Protein AF-A0A959KQF8-F1 (afdb_monomer)

Mean predicted aligned error: 10.88 Å

Sequence (89 aa):
IVAAHGDAPRWFPSLGHDPEKRAGAIERAVRAGLMTQQHASGLLPAPITASGAFIAGLLTGQPVEMPKDPEFKRRISGLLDQLKGGKAA

Structure (mmCIF, N/CA/C/O backbone):
data_AF-A0A959KQF8-F1
#
_entry.id   AF-A0A959KQF8-F1
#
loop_
_atom_site.group_PDB
_atom_site.id
_atom_site.type_symbol
_atom_site.label_atom_id
_atom_site.label_alt_id
_atom_site.label_comp_id
_atom_site.label_asym_id
_atom_site.label_entity_id
_atom_site.label_seq_id
_atom_site.pdbx_PDB_ins_code
_atom_site.Cartn_x
_atom_site.Cartn_y
_atom_site.Cartn_z
_atom_site.occupancy
_atom_site.B_iso_or_equiv
_atom_site.auth_seq_id
_atom_site.auth_comp_id
_atom_site.auth_asym_id
_atom_site.auth_atom_id
_atom_site.pdbx_PDB_model_num
ATOM 1 N N . ILE A 1 1 ? 22.647 -28.803 29.020 1.00 44.09 1 ILE A N 1
ATOM 2 C CA . ILE A 1 1 ? 21.452 -28.503 28.196 1.00 44.09 1 ILE A CA 1
ATOM 3 C C . ILE A 1 1 ? 20.711 -27.393 28.923 1.00 44.09 1 ILE A C 1
ATOM 5 O O . ILE A 1 1 ? 20.248 -27.626 30.030 1.00 44.09 1 ILE A O 1
ATOM 9 N N . VAL A 1 2 ? 20.753 -26.170 28.396 1.00 44.34 2 VAL A N 1
ATOM 10 C CA . VAL A 1 2 ? 20.128 -24.997 29.027 1.00 44.34 2 VAL A CA 1
ATOM 11 C C . VAL A 1 2 ? 18.625 -25.072 28.762 1.00 44.34 2 VAL A C 1
ATOM 13 O O . VAL A 1 2 ? 18.219 -25.200 27.610 1.00 44.34 2 VAL A O 1
ATOM 16 N N . ALA A 1 3 ? 17.813 -25.060 29.819 1.00 49.34 3 ALA A N 1
ATOM 17 C CA . ALA A 1 3 ? 16.360 -25.048 29.711 1.00 49.34 3 ALA A CA 1
ATOM 18 C C . ALA A 1 3 ? 15.910 -23.726 29.071 1.00 49.34 3 ALA A C 1
ATOM 20 O O . ALA A 1 3 ? 16.167 -22.653 29.614 1.00 49.34 3 ALA A O 1
ATOM 21 N N . ALA A 1 4 ? 15.266 -23.799 27.905 1.00 58.69 4 ALA A N 1
ATOM 22 C CA . ALA A 1 4 ? 14.594 -22.652 27.312 1.00 58.69 4 ALA A CA 1
ATOM 23 C C . ALA A 1 4 ? 13.415 -22.271 28.219 1.00 58.69 4 ALA A C 1
ATOM 25 O O . ALA A 1 4 ? 12.525 -23.089 28.452 1.00 58.69 4 ALA A O 1
ATOM 26 N N . HIS A 1 5 ? 13.433 -21.057 28.772 1.00 59.16 5 HIS A N 1
ATOM 27 C CA . HIS A 1 5 ? 12.302 -20.503 29.509 1.00 59.16 5 HIS A CA 1
ATOM 28 C C . HIS A 1 5 ? 11.060 -20.530 28.606 1.00 59.16 5 HIS A C 1
ATOM 30 O O . HIS A 1 5 ? 11.047 -19.939 27.528 1.00 59.16 5 HIS A O 1
ATOM 36 N N . GLY A 1 6 ? 10.050 -21.299 29.018 1.00 60.94 6 GLY A N 1
ATOM 37 C CA . GLY A 1 6 ? 8.811 -21.499 28.277 1.00 60.94 6 GLY A CA 1
ATOM 38 C C . GLY A 1 6 ? 7.879 -20.307 28.433 1.00 60.94 6 GLY A C 1
ATOM 39 O O . GLY A 1 6 ? 6.925 -20.374 29.206 1.00 60.94 6 GLY A O 1
ATOM 40 N N . ASP A 1 7 ? 8.147 -19.226 27.708 1.00 75.25 7 ASP A N 1
ATOM 41 C CA . ASP A 1 7 ? 7.146 -18.179 27.535 1.00 75.25 7 ASP A CA 1
ATOM 42 C C . ASP A 1 7 ? 5.944 -18.764 26.783 1.00 75.25 7 ASP A C 1
ATOM 44 O O . ASP A 1 7 ? 6.088 -19.438 25.758 1.00 75.25 7 ASP A O 1
ATOM 48 N N . ALA A 1 8 ? 4.739 -18.526 27.307 1.00 75.62 8 ALA A N 1
ATOM 49 C CA . ALA A 1 8 ? 3.515 -18.944 26.641 1.00 75.62 8 ALA A CA 1
ATOM 50 C C . ALA A 1 8 ? 3.451 -18.311 25.236 1.00 75.62 8 ALA A C 1
ATOM 52 O O . ALA A 1 8 ? 3.745 -17.118 25.089 1.00 75.62 8 ALA A O 1
ATOM 53 N N . PRO A 1 9 ? 3.058 -19.069 24.196 1.00 80.38 9 PRO A N 1
ATOM 54 C CA . PRO A 1 9 ? 3.023 -18.553 22.838 1.00 80.38 9 PRO A CA 1
ATOM 55 C C . PRO A 1 9 ? 2.079 -17.355 22.761 1.00 80.38 9 PRO A C 1
ATOM 57 O O . PRO A 1 9 ? 0.908 -17.425 23.145 1.00 80.38 9 PRO A O 1
ATOM 60 N N . ARG A 1 10 ? 2.597 -16.237 22.253 1.00 80.69 10 ARG A N 1
ATOM 61 C CA . ARG A 1 10 ? 1.788 -15.053 21.994 1.00 80.69 10 ARG A CA 1
ATOM 62 C C . ARG A 1 10 ? 1.110 -15.212 20.639 1.00 80.69 10 ARG A C 1
ATOM 64 O O . ARG A 1 10 ? 1.767 -15.229 19.602 1.00 80.69 10 ARG A O 1
ATOM 71 N N . TRP A 1 11 ? -0.210 -15.328 20.664 1.00 66.19 11 TRP A N 1
ATOM 72 C CA . TRP A 1 11 ? -1.030 -15.432 19.465 1.00 66.19 11 TRP A CA 1
ATOM 73 C C . TRP A 1 11 ? -1.329 -14.043 18.913 1.00 66.19 11 TRP A C 1
ATOM 75 O O . TRP A 1 11 ? -1.736 -13.149 19.654 1.00 66.19 11 TRP A O 1
ATOM 85 N N . PHE A 1 12 ? -1.159 -13.877 17.604 1.00 69.75 12 PHE A N 1
ATOM 86 C CA . PHE A 1 12 ? -1.533 -12.660 16.896 1.00 69.75 12 PHE A CA 1
ATOM 87 C C . PHE A 1 12 ? -2.426 -13.019 15.711 1.00 69.75 12 PHE A C 1
ATOM 89 O O . PHE A 1 12 ? -2.067 -13.909 14.934 1.00 69.75 12 PHE A O 1
ATOM 96 N N . PRO A 1 13 ? -3.577 -12.352 15.540 1.00 69.25 13 PRO A N 1
ATOM 97 C CA . PRO A 1 13 ? -4.365 -12.514 14.331 1.00 69.25 13 PRO A CA 1
ATOM 98 C C . PRO A 1 13 ? -3.575 -11.970 13.135 1.00 69.25 13 PRO A C 1
ATOM 100 O O . PRO A 1 13 ? -3.025 -10.870 13.190 1.00 69.25 13 PRO A O 1
ATOM 103 N N . SER A 1 14 ? -3.520 -12.735 12.044 1.00 79.12 14 SER A N 1
ATOM 104 C CA . SER A 1 14 ? -2.989 -12.227 10.780 1.00 79.12 14 SER A CA 1
ATOM 105 C C . SER A 1 14 ? -4.057 -11.404 10.060 1.00 79.12 14 SER A C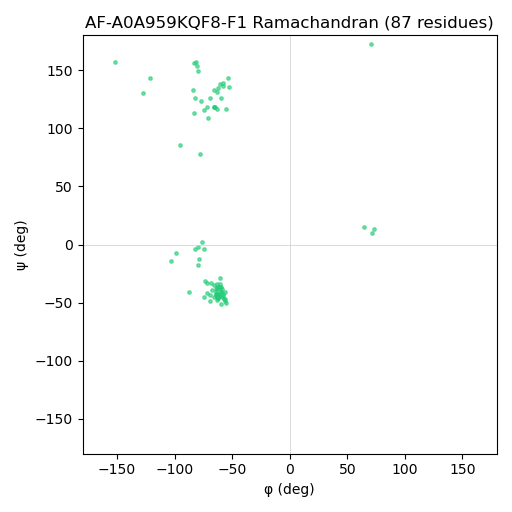 1
ATOM 107 O O . SER A 1 14 ? -5.256 -11.630 10.216 1.00 79.12 14 SER A O 1
ATOM 109 N N . LEU A 1 15 ? -3.628 -10.457 9.226 1.00 80.38 15 LEU A N 1
ATOM 110 C CA . LEU A 1 15 ? -4.546 -9.626 8.444 1.00 80.38 15 LEU A CA 1
ATOM 111 C C . LEU A 1 15 ? -5.161 -10.355 7.230 1.00 80.38 15 LEU A C 1
ATOM 113 O O . LEU A 1 15 ? -5.895 -9.747 6.452 1.00 80.38 15 LEU A O 1
ATOM 117 N N . GLY A 1 16 ? -4.852 -11.640 7.039 1.00 85.25 16 GLY A N 1
ATOM 118 C CA . GLY A 1 16 ? -5.245 -12.401 5.855 1.00 85.25 16 GLY A CA 1
ATOM 119 C C . GLY A 1 16 ? -4.498 -11.987 4.578 1.00 85.25 16 GLY A C 1
ATOM 120 O O . GLY A 1 16 ? -3.738 -11.018 4.550 1.00 85.25 16 GLY A O 1
ATOM 121 N N . HIS A 1 17 ? -4.700 -12.757 3.507 1.00 85.88 17 HIS A N 1
ATOM 122 C CA . HIS A 1 17 ? -4.011 -12.575 2.223 1.00 85.88 17 HIS A CA 1
ATOM 123 C C . HIS A 1 17 ? -4.727 -11.584 1.289 1.00 85.88 17 HIS A C 1
ATOM 125 O O . HIS A 1 17 ? -4.082 -10.755 0.655 1.00 85.88 17 HIS A O 1
ATOM 131 N N . ASP A 1 18 ? -6.057 -11.648 1.241 1.00 89.56 18 ASP A N 1
ATOM 132 C CA . ASP A 1 18 ? -6.899 -10.868 0.331 1.00 89.56 18 ASP A CA 1
ATOM 133 C C . ASP A 1 18 ? -6.992 -9.391 0.783 1.00 89.56 18 ASP A C 1
ATOM 135 O O . ASP A 1 18 ? -7.513 -9.118 1.872 1.00 89.56 18 ASP A O 1
ATOM 139 N N . PRO A 1 19 ? -6.479 -8.433 -0.012 1.00 86.31 19 PRO A N 1
ATOM 140 C CA . PRO A 1 19 ? -6.423 -7.026 0.374 1.00 86.31 19 PRO A CA 1
ATOM 141 C C . PRO A 1 19 ? -7.800 -6.361 0.457 1.00 86.31 19 PRO A C 1
ATOM 143 O O . PRO A 1 19 ? -7.995 -5.506 1.323 1.00 86.31 19 PRO A O 1
ATOM 146 N N . GLU A 1 20 ? -8.755 -6.754 -0.388 1.00 89.31 20 GLU A N 1
ATOM 147 C CA . GLU A 1 20 ? -10.095 -6.159 -0.416 1.00 89.31 20 GLU A CA 1
ATOM 148 C C . GLU A 1 20 ? -10.918 -6.635 0.779 1.00 89.31 20 GLU A C 1
ATOM 150 O O . GLU A 1 20 ? -11.515 -5.833 1.507 1.00 89.31 20 GLU A O 1
ATOM 155 N N . LYS A 1 21 ? -10.883 -7.943 1.064 1.00 89.75 21 LYS A N 1
ATOM 156 C CA . LYS A 1 21 ? -11.551 -8.499 2.252 1.00 89.75 21 LYS A CA 1
ATOM 157 C C . LYS A 1 21 ? -10.959 -7.946 3.542 1.00 89.75 21 LYS A C 1
ATOM 159 O O . LYS A 1 21 ? -11.707 -7.678 4.487 1.00 89.75 21 LYS A O 1
ATOM 164 N N . ARG A 1 22 ? -9.637 -7.751 3.573 1.00 90.56 22 ARG A N 1
ATOM 165 C CA . ARG A 1 22 ? -8.934 -7.095 4.680 1.00 90.56 22 ARG A CA 1
ATOM 166 C C . ARG A 1 22 ? -9.433 -5.667 4.887 1.00 90.56 22 ARG A C 1
ATOM 168 O O . ARG A 1 22 ? -9.815 -5.338 6.009 1.00 90.56 22 ARG A O 1
ATOM 175 N N . ALA A 1 23 ? -9.483 -4.852 3.832 1.00 89.94 23 ALA A N 1
ATOM 176 C CA . ALA A 1 23 ? -9.983 -3.479 3.915 1.00 89.94 23 ALA A CA 1
ATOM 177 C C . ALA A 1 23 ? -11.417 -3.434 4.469 1.00 89.94 23 ALA A C 1
ATOM 179 O O . ALA A 1 23 ? -11.672 -2.755 5.464 1.00 89.94 23 ALA A O 1
ATOM 180 N N . GLY A 1 24 ? -12.320 -4.263 3.935 1.00 91.31 24 GLY A N 1
ATOM 181 C CA . GLY A 1 24 ? -13.701 -4.327 4.419 1.00 91.31 24 GLY A CA 1
ATOM 182 C C . GLY A 1 24 ? -13.830 -4.788 5.880 1.00 91.31 24 GLY A C 1
ATOM 183 O O . GLY A 1 24 ? -14.722 -4.333 6.597 1.00 91.31 24 GLY A O 1
ATOM 184 N N . ALA A 1 25 ? -12.960 -5.685 6.355 1.00 91.44 25 ALA A N 1
ATOM 185 C CA . ALA A 1 25 ? -12.942 -6.100 7.761 1.00 91.44 25 ALA A CA 1
ATOM 186 C C . ALA A 1 25 ? -12.465 -4.975 8.693 1.00 91.44 25 ALA A C 1
ATOM 188 O O . ALA A 1 25 ? -13.086 -4.742 9.733 1.00 91.44 25 ALA A O 1
ATOM 189 N N . ILE A 1 26 ? -11.413 -4.257 8.296 1.00 91.44 26 ILE A N 1
ATOM 190 C CA . ILE A 1 26 ? -10.874 -3.105 9.030 1.00 91.44 26 ILE A CA 1
ATOM 191 C C . ILE A 1 26 ? -11.922 -1.987 9.112 1.00 91.44 26 ILE A C 1
ATOM 193 O O . ILE A 1 26 ? -12.194 -1.484 10.201 1.00 91.44 26 ILE A O 1
ATOM 197 N N . GLU A 1 27 ? -12.590 -1.655 8.004 1.00 92.25 27 GLU A N 1
ATOM 198 C CA . GLU A 1 27 ? -13.656 -0.643 7.979 1.00 92.25 27 GLU A CA 1
ATOM 199 C C . GLU A 1 27 ? -14.805 -0.970 8.940 1.00 92.25 27 GLU A C 1
ATOM 201 O O . GLU A 1 27 ? -15.293 -0.089 9.657 1.00 92.25 27 GLU A O 1
ATOM 206 N N . ARG A 1 28 ? -15.229 -2.241 8.999 1.00 94.19 28 ARG A N 1
ATOM 207 C CA . ARG A 1 28 ? -16.252 -2.687 9.959 1.00 94.19 28 ARG A CA 1
ATOM 208 C C . ARG A 1 28 ? -15.780 -2.535 11.402 1.00 94.19 28 ARG A C 1
ATOM 210 O O . ARG A 1 28 ? -16.560 -2.076 12.233 1.00 94.19 28 ARG A O 1
ATOM 217 N N . ALA A 1 29 ? -14.528 -2.884 11.697 1.00 92.81 29 ALA A N 1
ATOM 218 C CA . ALA A 1 29 ? -13.967 -2.752 13.039 1.00 92.81 29 ALA A CA 1
ATOM 219 C C . ALA A 1 29 ? -13.882 -1.285 13.487 1.00 92.81 29 ALA A C 1
ATOM 221 O O . ALA A 1 29 ? -14.234 -0.976 14.625 1.00 92.81 29 ALA A O 1
ATOM 222 N N . VAL A 1 30 ? -13.492 -0.377 12.587 1.00 94.69 30 VAL A N 1
ATOM 223 C CA . VAL A 1 30 ? -13.500 1.065 12.866 1.00 94.69 30 VAL A CA 1
ATOM 224 C C . VAL A 1 30 ? -14.923 1.564 13.121 1.00 94.69 30 VAL A C 1
ATOM 226 O O . VAL A 1 30 ? -15.165 2.243 14.117 1.00 94.69 30 VAL A O 1
ATOM 229 N N . ARG A 1 31 ? -15.888 1.198 12.264 1.00 94.31 31 ARG A N 1
ATOM 230 C CA . ARG A 1 31 ? -17.296 1.607 12.420 1.00 94.31 31 ARG A CA 1
ATOM 231 C C . ARG A 1 31 ? -17.910 1.104 13.729 1.00 94.31 31 ARG A C 1
ATOM 233 O O . ARG A 1 31 ? -18.734 1.796 14.314 1.00 94.31 31 ARG A O 1
ATOM 240 N N . ALA A 1 32 ? -17.500 -0.077 14.183 1.00 96.31 32 ALA A N 1
ATOM 241 C CA . ALA A 1 32 ? -17.923 -0.663 15.451 1.00 96.31 32 ALA A CA 1
ATOM 242 C C . ALA A 1 32 ? -17.176 -0.100 16.680 1.00 96.31 32 ALA A C 1
ATOM 244 O O . ALA A 1 32 ? -17.458 -0.522 17.797 1.00 96.31 32 ALA A O 1
ATOM 245 N N . GLY A 1 33 ? -16.214 0.814 16.500 1.00 94.12 33 GLY A N 1
ATOM 246 C CA . GLY A 1 33 ? -15.426 1.389 17.595 1.00 94.12 33 GLY A CA 1
ATOM 247 C C . GLY A 1 33 ? -14.381 0.442 18.199 1.00 94.12 33 GLY A C 1
ATOM 248 O O . GLY A 1 33 ? -13.837 0.735 19.258 1.00 94.12 33 GLY A O 1
ATOM 249 N N . LEU A 1 34 ? -14.074 -0.679 17.536 1.00 93.38 34 LEU A N 1
ATOM 250 C CA . LEU A 1 34 ? -13.090 -1.666 18.003 1.00 93.38 34 LEU A CA 1
ATOM 251 C C . LEU A 1 34 ? -11.639 -1.240 17.717 1.00 93.38 34 LEU A C 1
ATOM 253 O O . LEU A 1 34 ? -10.707 -1.795 18.294 1.00 93.38 34 LEU A O 1
ATOM 257 N N . MET A 1 35 ? -11.433 -0.277 16.813 1.00 92.56 35 MET A N 1
ATOM 258 C CA . MET A 1 35 ? -10.124 0.310 16.516 1.00 92.56 35 MET A CA 1
ATOM 259 C C . MET A 1 35 ? -10.245 1.753 16.014 1.00 92.56 35 MET A C 1
ATOM 261 O O . MET A 1 35 ? -11.277 2.154 15.478 1.00 92.56 35 MET A O 1
ATOM 265 N N . THR A 1 36 ? -9.169 2.530 16.157 1.00 93.75 36 THR A N 1
ATOM 266 C CA . THR A 1 36 ? -9.103 3.913 15.664 1.00 93.75 36 THR A CA 1
ATOM 267 C C . THR A 1 36 ? -8.745 3.965 14.178 1.00 93.75 36 THR A C 1
ATOM 269 O O . THR A 1 36 ? -8.072 3.076 13.655 1.00 93.75 36 THR A O 1
ATOM 272 N N . GLN A 1 37 ? -9.118 5.058 13.505 1.00 90.31 37 GLN A N 1
ATOM 273 C CA . GLN A 1 37 ? -8.705 5.309 12.117 1.00 90.31 37 GLN A CA 1
ATOM 274 C C . GLN A 1 37 ? -7.178 5.385 11.957 1.00 90.31 37 GLN A C 1
ATOM 276 O O . GLN A 1 37 ? -6.626 4.893 10.978 1.00 90.31 37 GLN A O 1
ATOM 281 N N . GLN A 1 38 ? -6.479 5.958 12.943 1.00 91.31 38 GLN A N 1
ATOM 282 C CA . GLN A 1 38 ? -5.017 6.037 12.931 1.00 91.31 38 GLN A CA 1
ATOM 283 C C . GLN A 1 38 ? -4.361 4.653 13.018 1.00 91.31 38 GLN A C 1
ATOM 285 O O . GLN A 1 38 ? -3.322 4.434 12.409 1.00 91.31 38 GLN A O 1
ATOM 290 N N . HIS A 1 39 ? -4.953 3.715 13.760 1.00 90.12 39 HIS A N 1
ATOM 291 C CA . HIS A 1 39 ? -4.463 2.340 13.785 1.00 90.12 39 HIS A CA 1
ATOM 292 C C . HIS A 1 39 ? -4.776 1.625 12.461 1.00 90.12 39 HIS A C 1
ATOM 294 O O . HIS A 1 39 ? -3.912 0.950 11.907 1.00 90.12 39 HIS A O 1
ATOM 300 N N . ALA A 1 40 ? -5.979 1.826 11.917 1.00 90.62 40 ALA A N 1
ATOM 301 C CA . ALA A 1 40 ? -6.408 1.226 10.657 1.00 90.62 40 ALA A CA 1
ATOM 302 C C . ALA A 1 40 ? -5.511 1.599 9.463 1.00 90.62 40 ALA A C 1
ATOM 304 O O . ALA A 1 40 ? -5.217 0.737 8.636 1.00 90.62 40 ALA A O 1
ATOM 305 N N . SER A 1 41 ? -5.030 2.8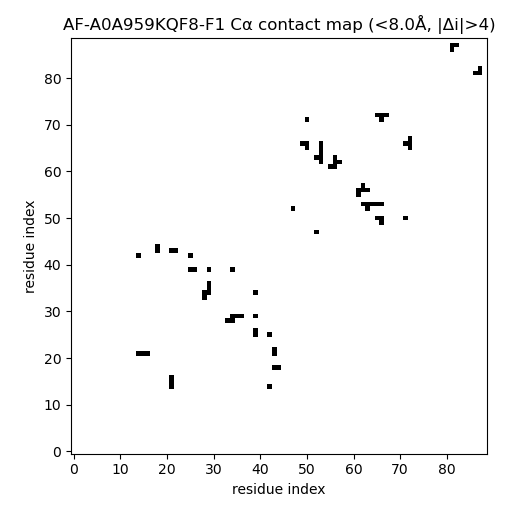45 9.381 1.00 87.81 41 SER A N 1
ATOM 306 C CA . SER A 1 41 ? -4.207 3.310 8.252 1.00 87.81 41 SER A CA 1
ATOM 307 C C . SER A 1 41 ? -2.895 2.537 8.083 1.00 87.81 41 SER A C 1
ATOM 309 O O . SER A 1 41 ? -2.427 2.385 6.958 1.00 87.81 41 SER A O 1
ATOM 311 N N . GLY A 1 42 ? -2.333 1.995 9.167 1.00 87.38 42 GLY A N 1
ATOM 312 C CA . GLY A 1 42 ? -1.133 1.153 9.121 1.00 87.38 42 GLY A CA 1
ATOM 313 C C . GLY A 1 42 ? -1.385 -0.296 8.683 1.00 87.38 42 GLY A C 1
ATOM 314 O O . GLY A 1 42 ? -0.432 -1.019 8.407 1.00 87.38 42 GLY A O 1
ATOM 315 N N . LEU A 1 43 ? -2.647 -0.736 8.631 1.00 87.69 43 LEU A N 1
ATOM 316 C CA . LEU A 1 43 ? -3.037 -2.115 8.300 1.00 87.69 43 LEU A CA 1
ATOM 317 C C . LEU A 1 43 ? -3.568 -2.255 6.865 1.00 87.69 43 LEU A C 1
ATOM 319 O O . LEU A 1 43 ? -3.713 -3.370 6.352 1.00 87.69 43 LEU A O 1
ATOM 323 N N . LEU A 1 44 ? -3.889 -1.132 6.223 1.00 83.38 44 LEU A N 1
ATOM 324 C CA . LEU A 1 44 ? -4.345 -1.097 4.842 1.00 83.38 44 LEU A CA 1
ATOM 325 C C . LEU A 1 44 ? -3.154 -1.199 3.876 1.00 83.38 44 LEU A C 1
ATOM 327 O O . LEU A 1 44 ? -2.052 -0.753 4.206 1.00 83.38 44 LEU A O 1
ATOM 331 N N . PRO A 1 45 ? -3.345 -1.788 2.679 1.00 77.38 45 PRO A N 1
ATOM 332 C CA . PRO A 1 45 ? -2.326 -1.747 1.638 1.00 77.38 45 PRO A CA 1
ATOM 333 C C . PRO A 1 45 ? -1.894 -0.302 1.379 1.00 77.38 45 PRO A C 1
ATOM 335 O O . PRO A 1 45 ? -2.740 0.587 1.267 1.00 77.38 45 PRO A O 1
ATOM 338 N N . ALA A 1 46 ? -0.586 -0.075 1.255 1.00 77.50 46 ALA A N 1
ATOM 339 C CA . ALA A 1 46 ? -0.088 1.233 0.861 1.00 77.50 46 ALA A CA 1
ATOM 340 C C . ALA A 1 46 ? -0.688 1.623 -0.505 1.00 77.50 46 ALA A C 1
ATOM 342 O O . ALA A 1 46 ? -0.791 0.766 -1.391 1.00 77.50 46 ALA A O 1
ATOM 343 N N . PRO A 1 47 ? -1.086 2.892 -0.698 1.00 76.81 47 PRO A N 1
ATOM 344 C CA . PRO A 1 47 ? -1.615 3.337 -1.977 1.00 76.81 47 PRO A CA 1
ATOM 345 C C . PRO A 1 47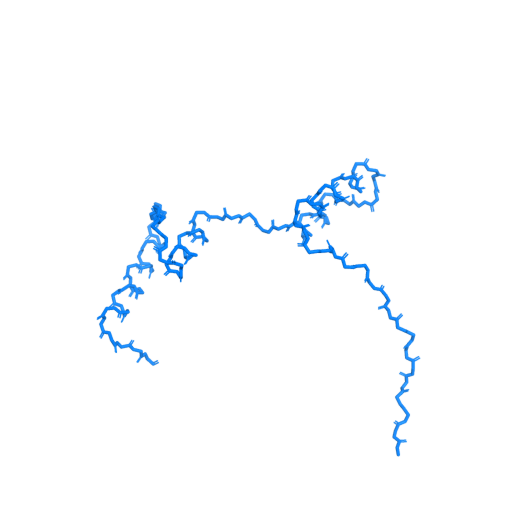 ? -0.560 3.162 -3.073 1.00 76.81 47 PRO A C 1
ATOM 347 O O . PRO A 1 47 ? 0.617 3.477 -2.881 1.00 76.81 47 PRO A O 1
ATOM 350 N N . ILE A 1 48 ? -0.990 2.690 -4.245 1.00 83.50 48 ILE A N 1
ATOM 351 C CA . ILE A 1 48 ? -0.125 2.644 -5.425 1.00 83.50 48 ILE A CA 1
ATOM 352 C C . ILE A 1 48 ? 0.076 4.084 -5.897 1.00 83.50 48 ILE A C 1
ATOM 354 O O . ILE A 1 48 ? -0.843 4.727 -6.402 1.00 83.50 48 ILE A O 1
ATOM 358 N N . THR A 1 49 ? 1.282 4.607 -5.708 1.00 90.19 49 T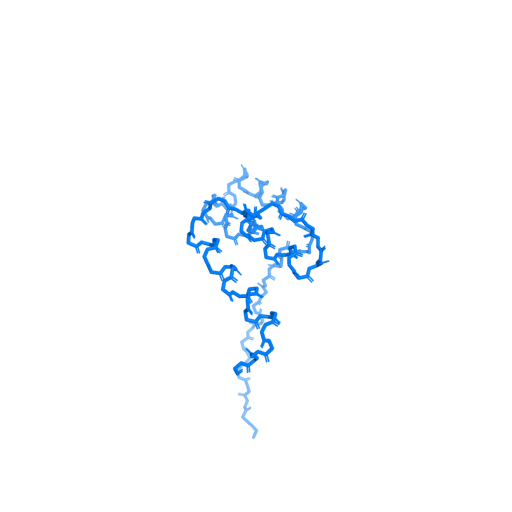HR A N 1
ATOM 359 C CA . THR A 1 49 ? 1.653 5.943 -6.181 1.00 90.19 49 THR A CA 1
ATOM 360 C C . THR A 1 49 ? 2.023 5.902 -7.663 1.00 90.19 49 THR A C 1
ATOM 362 O O . THR A 1 49 ? 2.441 4.862 -8.17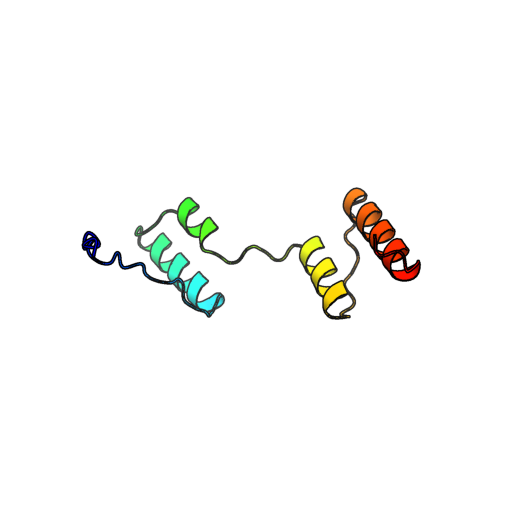1 1.00 90.19 49 THR A O 1
ATOM 365 N N . ALA A 1 50 ? 1.938 7.040 -8.361 1.00 88.94 50 ALA A N 1
ATOM 366 C CA . ALA A 1 50 ? 2.371 7.135 -9.760 1.00 88.94 50 ALA A CA 1
ATOM 367 C C . ALA A 1 50 ? 3.840 6.698 -9.938 1.00 88.94 50 ALA A C 1
ATOM 369 O O . ALA A 1 50 ? 4.170 5.958 -10.861 1.00 88.94 50 ALA A O 1
ATOM 370 N N . SER A 1 51 ? 4.712 7.086 -9.002 1.00 90.62 51 SER A N 1
ATOM 371 C CA . SER A 1 51 ? 6.114 6.662 -8.971 1.00 90.62 51 SER A CA 1
ATOM 372 C C . SER A 1 51 ? 6.266 5.155 -8.753 1.00 90.62 51 SER A C 1
ATOM 374 O O . SER A 1 51 ? 7.061 4.516 -9.440 1.00 90.62 51 SER A O 1
ATOM 376 N N . GLY A 1 52 ? 5.489 4.572 -7.835 1.00 89.19 52 GLY A N 1
ATOM 377 C CA . GLY A 1 52 ? 5.491 3.129 -7.586 1.00 89.19 52 GLY A CA 1
ATOM 378 C C . GLY A 1 52 ? 5.005 2.329 -8.795 1.00 89.19 52 GLY A C 1
ATOM 379 O O . GLY A 1 52 ? 5.640 1.346 -9.171 1.00 89.19 52 GLY A O 1
ATOM 380 N N . ALA A 1 53 ? 3.937 2.789 -9.450 1.00 91.12 53 ALA A N 1
ATOM 381 C CA . ALA A 1 53 ? 3.423 2.191 -10.678 1.00 91.12 53 ALA A CA 1
ATOM 382 C C . ALA A 1 53 ? 4.458 2.237 -11.811 1.00 91.12 53 ALA A C 1
ATOM 384 O O . ALA A 1 53 ? 4.659 1.236 -12.494 1.00 91.12 53 ALA A O 1
ATOM 385 N N . PHE A 1 54 ? 5.164 3.360 -11.973 1.00 92.62 54 PHE A N 1
ATOM 386 C CA . PHE A 1 54 ? 6.216 3.484 -12.979 1.00 92.62 54 PHE A CA 1
ATOM 387 C C . PHE A 1 54 ? 7.374 2.506 -12.732 1.00 92.62 54 PHE A C 1
ATOM 389 O O . PHE A 1 54 ? 7.798 1.805 -13.648 1.00 92.62 54 PHE A O 1
ATOM 396 N N . ILE A 1 55 ? 7.852 2.404 -11.486 1.00 90.50 55 ILE A N 1
ATOM 397 C CA . ILE A 1 55 ? 8.909 1.449 -11.109 1.00 90.50 55 ILE A CA 1
ATOM 398 C C . ILE A 1 55 ? 8.452 0.006 -11.360 1.00 90.50 55 ILE A C 1
ATOM 400 O O . ILE A 1 55 ? 9.204 -0.786 -11.925 1.00 90.50 55 ILE A O 1
ATOM 404 N N . ALA A 1 56 ? 7.218 -0.337 -10.989 1.00 90.19 56 ALA A N 1
ATOM 405 C CA . ALA A 1 56 ? 6.656 -1.654 -11.277 1.00 90.19 56 ALA A CA 1
ATOM 406 C C . ALA A 1 56 ? 6.570 -1.922 -12.792 1.00 90.19 56 ALA A C 1
ATOM 408 O O . ALA A 1 56 ? 6.883 -3.028 -13.237 1.00 90.19 56 ALA A O 1
ATOM 409 N N . GLY A 1 57 ? 6.221 -0.911 -13.592 1.00 90.75 57 GLY A N 1
ATOM 410 C CA . GLY A 1 57 ? 6.240 -0.972 -15.054 1.00 90.75 57 GLY A CA 1
ATOM 411 C C . GLY A 1 57 ? 7.622 -1.319 -15.613 1.00 90.75 57 GLY A C 1
ATOM 412 O O . GLY A 1 57 ? 7.735 -2.215 -16.446 1.00 90.75 57 GLY A O 1
ATOM 413 N N . LEU A 1 58 ? 8.690 -0.709 -15.083 1.00 90.31 58 LEU A N 1
ATOM 414 C CA . LEU A 1 58 ? 10.070 -1.039 -15.470 1.00 90.31 58 LEU A CA 1
ATOM 415 C C . LEU A 1 58 ? 10.430 -2.510 -15.205 1.00 90.31 58 LEU A C 1
ATOM 417 O O . LEU A 1 58 ? 11.090 -3.131 -16.032 1.00 90.31 58 LEU A O 1
ATOM 421 N N . LEU A 1 59 ? 9.995 -3.071 -14.072 1.00 89.75 59 LEU A N 1
ATOM 422 C CA . LEU A 1 59 ? 10.275 -4.466 -13.699 1.00 89.75 59 LEU A CA 1
ATOM 423 C C . LEU A 1 59 ? 9.457 -5.479 -14.509 1.00 89.75 59 LEU A C 1
ATOM 425 O O . LEU A 1 59 ? 9.906 -6.596 -14.744 1.00 89.75 59 LEU A O 1
ATOM 429 N N . THR A 1 60 ? 8.246 -5.096 -14.907 1.00 91.62 60 THR A N 1
ATOM 430 C CA . THR A 1 60 ? 7.284 -5.976 -15.591 1.00 91.62 60 THR A CA 1
ATOM 431 C C . THR A 1 60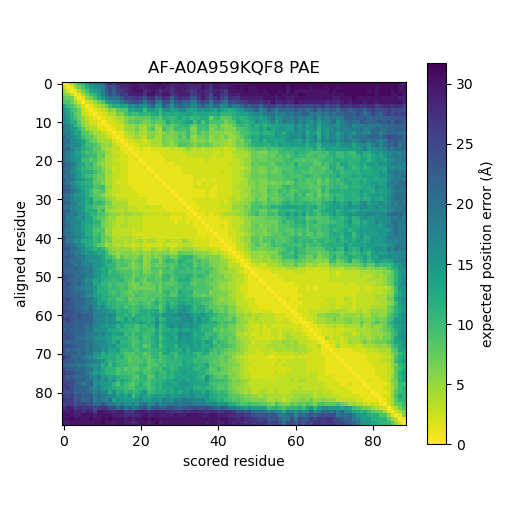 ? 7.275 -5.802 -17.109 1.00 91.62 60 THR A C 1
ATOM 433 O O . THR A 1 60 ? 6.602 -6.557 -17.807 1.00 91.62 60 THR A O 1
ATOM 436 N N . GLY A 1 61 ? 7.992 -4.802 -17.631 1.00 89.06 61 GLY A N 1
ATOM 437 C CA . GLY A 1 61 ? 7.953 -4.416 -19.042 1.00 89.06 61 GLY A CA 1
ATOM 438 C C . GLY A 1 61 ? 6.646 -3.734 -19.464 1.00 89.06 61 GLY A C 1
ATOM 439 O O . GLY A 1 61 ? 6.418 -3.550 -20.659 1.00 89.06 61 GLY A O 1
ATOM 440 N N . GLN A 1 62 ? 5.779 -3.367 -18.515 1.00 90.62 62 GLN A N 1
ATOM 441 C CA . GLN A 1 62 ? 4.528 -2.671 -18.803 1.00 90.62 62 GLN A CA 1
ATOM 442 C C . GLN A 1 62 ? 4.781 -1.166 -18.967 1.00 90.62 62 GLN A C 1
ATOM 444 O O . GLN A 1 62 ? 5.350 -0.539 -18.067 1.00 90.62 62 GLN A O 1
ATOM 449 N N . PRO A 1 63 ? 4.358 -0.553 -20.086 1.00 86.94 63 PRO A N 1
ATOM 450 C CA . PRO A 1 63 ? 4.547 0.873 -20.300 1.00 86.94 63 PRO A CA 1
ATOM 451 C C . PRO A 1 63 ? 3.608 1.674 -19.389 1.00 86.94 63 PRO A C 1
ATOM 453 O O . PRO A 1 63 ? 2.387 1.588 -19.498 1.00 86.94 63 PRO A O 1
ATOM 456 N N . VAL A 1 64 ? 4.192 2.479 -18.503 1.00 92.19 64 VAL A N 1
ATOM 457 C CA . VAL A 1 64 ? 3.482 3.409 -17.612 1.00 92.19 64 VAL A CA 1
ATOM 458 C C . VAL A 1 64 ? 3.986 4.826 -17.885 1.00 92.19 64 VAL A C 1
ATOM 460 O O . VAL A 1 64 ? 5.170 5.025 -18.162 1.00 92.19 64 VAL A O 1
ATOM 463 N N . GLU A 1 65 ? 3.097 5.821 -17.825 1.00 91.56 65 GLU A N 1
ATOM 464 C CA . GLU A 1 65 ? 3.470 7.226 -18.020 1.00 91.56 65 GLU A CA 1
ATOM 465 C C . GLU A 1 65 ? 4.465 7.682 -16.944 1.00 91.56 65 GLU A C 1
ATOM 467 O O . GLU A 1 65 ? 4.285 7.425 -15.752 1.00 91.56 65 GLU A O 1
ATOM 472 N N . MET A 1 66 ? 5.525 8.378 -17.364 1.00 88.81 66 MET A N 1
ATOM 473 C CA . MET A 1 66 ? 6.524 8.896 -16.437 1.00 88.81 66 MET A CA 1
ATOM 474 C C . MET A 1 66 ? 5.933 10.026 -15.579 1.00 88.81 66 MET A C 1
ATOM 476 O O . MET A 1 66 ? 5.450 11.017 -16.134 1.00 88.81 66 MET A O 1
ATOM 480 N N . PRO A 1 67 ? 6.019 9.933 -14.238 1.00 92.44 67 PRO A N 1
ATOM 481 C CA . PRO A 1 67 ? 5.605 11.005 -13.345 1.00 92.44 67 PRO A CA 1
ATOM 482 C C . PRO A 1 67 ? 6.268 12.343 -13.690 1.00 92.44 67 PRO A C 1
ATOM 484 O O . PRO A 1 67 ? 7.446 12.404 -14.047 1.00 92.44 67 PRO A O 1
ATOM 487 N N . LYS A 1 68 ? 5.513 13.436 -13.530 1.00 90.62 68 LYS A N 1
ATOM 488 C CA . LYS A 1 68 ? 5.963 14.807 -13.836 1.00 90.62 68 LYS A CA 1
ATOM 489 C C . LYS A 1 68 ? 6.938 15.388 -12.807 1.00 90.62 68 LYS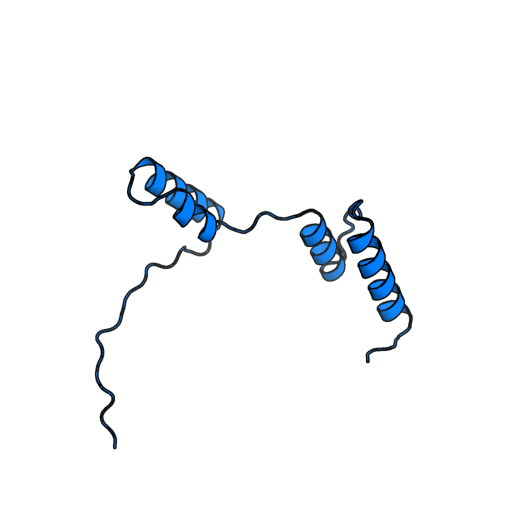 A C 1
ATOM 491 O O . LYS A 1 68 ? 7.420 16.497 -13.010 1.00 90.62 68 LYS A O 1
ATOM 496 N N . ASP A 1 69 ? 7.218 14.662 -11.727 1.00 93.38 69 ASP A N 1
ATOM 497 C CA . ASP A 1 69 ? 8.176 15.080 -10.707 1.00 93.38 69 ASP A CA 1
ATOM 498 C C . ASP A 1 69 ? 9.598 15.185 -11.306 1.00 93.38 69 ASP A C 1
ATOM 500 O O . ASP A 1 69 ? 10.156 14.171 -11.750 1.00 93.38 69 ASP A O 1
ATOM 504 N N . PRO A 1 70 ? 10.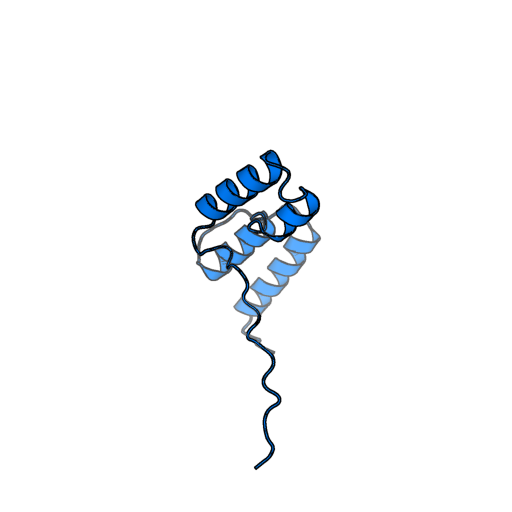202 16.392 -11.339 1.00 92.19 70 PRO A N 1
ATOM 505 C CA . PRO A 1 70 ? 11.519 16.600 -11.932 1.00 92.19 70 PRO A CA 1
ATOM 506 C C . PRO A 1 70 ? 12.630 15.786 -11.262 1.00 92.19 70 PRO A C 1
ATOM 508 O O . PRO A 1 70 ? 13.537 15.314 -11.956 1.00 92.19 70 PRO A O 1
ATOM 511 N N . GLU A 1 71 ? 12.580 15.604 -9.937 1.00 93.81 71 GLU A N 1
ATOM 512 C CA . GLU A 1 71 ? 13.613 14.850 -9.222 1.00 93.81 71 GLU A CA 1
ATOM 513 C C . GLU A 1 71 ? 13.530 13.363 -9.571 1.00 93.81 71 GLU A C 1
ATOM 515 O O . GLU A 1 71 ? 14.541 12.756 -9.948 1.00 93.81 71 GLU A O 1
ATOM 520 N N . PHE A 1 72 ? 12.323 12.795 -9.511 1.00 93.25 72 PHE A N 1
ATOM 521 C CA . PHE A 1 72 ? 12.063 11.422 -9.924 1.00 93.25 72 PHE A CA 1
ATOM 522 C C . PHE A 1 72 ? 12.516 11.172 -11.362 1.00 93.25 72 PHE A C 1
ATOM 524 O O . PHE A 1 72 ? 13.288 10.243 -11.611 1.00 93.25 72 PHE A O 1
ATOM 531 N N . LYS A 1 73 ? 12.116 12.041 -12.298 1.00 92.94 73 LYS A N 1
ATOM 532 C CA . LYS A 1 73 ? 12.507 11.941 -13.709 1.00 92.94 73 LYS A CA 1
ATOM 533 C C . LYS A 1 73 ? 14.026 11.921 -13.872 1.00 92.94 73 LYS A C 1
ATOM 535 O O . LYS A 1 73 ? 14.550 11.051 -14.562 1.00 92.94 73 LYS A O 1
ATOM 540 N N . ARG A 1 74 ? 14.746 12.827 -13.200 1.00 94.50 74 ARG A N 1
ATOM 541 C CA . ARG A 1 74 ? 16.217 12.871 -13.236 1.00 94.50 74 ARG A CA 1
ATOM 542 C C . ARG A 1 74 ? 16.839 11.556 -12.752 1.00 94.50 74 ARG A C 1
ATOM 544 O O . ARG A 1 74 ? 17.766 11.056 -13.386 1.00 94.50 74 ARG A O 1
ATOM 551 N N . ARG A 1 75 ? 16.338 10.996 -11.646 1.00 93.88 75 ARG A N 1
ATOM 552 C CA . ARG A 1 75 ? 16.848 9.739 -11.066 1.00 93.88 75 ARG A CA 1
ATOM 553 C C . ARG A 1 75 ? 16.600 8.542 -11.981 1.00 93.88 75 ARG A C 1
ATOM 555 O O . ARG A 1 75 ? 17.514 7.754 -12.203 1.00 93.88 75 ARG A O 1
ATOM 562 N N . ILE A 1 76 ? 15.391 8.432 -12.530 1.00 93.38 76 ILE A N 1
ATOM 563 C CA . ILE A 1 76 ? 15.026 7.364 -13.465 1.00 93.38 76 ILE A CA 1
ATOM 564 C C . ILE A 1 76 ? 15.851 7.449 -14.748 1.00 93.38 76 ILE A C 1
ATOM 566 O O . ILE A 1 76 ? 16.373 6.428 -15.184 1.00 93.38 76 ILE A O 1
ATOM 570 N N . SER A 1 77 ? 16.017 8.639 -15.332 1.00 90.56 77 SER A N 1
ATOM 571 C CA . SER A 1 77 ? 16.861 8.808 -16.520 1.00 90.56 77 SER A CA 1
ATOM 572 C C . SER A 1 77 ? 18.291 8.326 -16.264 1.00 90.56 77 SER A C 1
ATOM 574 O O . SER A 1 77 ? 18.806 7.533 -17.045 1.00 90.56 77 SER A O 1
ATOM 576 N N . GLY A 1 78 ? 18.893 8.715 -15.132 1.00 92.75 78 GLY A N 1
ATOM 577 C CA . GLY A 1 78 ? 20.233 8.252 -14.761 1.00 92.75 78 GLY A CA 1
ATOM 578 C C . GLY A 1 78 ? 20.330 6.728 -14.618 1.00 92.75 78 GLY A C 1
ATOM 579 O O . GLY A 1 78 ? 21.286 6.128 -15.103 1.00 92.75 78 GLY A O 1
ATOM 580 N N . LEU A 1 79 ? 19.320 6.089 -14.018 1.00 90.25 79 LEU A N 1
ATOM 581 C CA . LEU A 1 79 ? 19.256 4.628 -13.910 1.00 90.25 79 LEU A CA 1
ATOM 582 C C . LEU A 1 79 ? 19.160 3.953 -15.287 1.00 90.25 79 LEU A C 1
ATOM 584 O O . LEU A 1 79 ? 19.860 2.977 -15.552 1.00 90.25 79 LEU A O 1
ATOM 588 N N . LEU A 1 80 ? 18.302 4.461 -16.174 1.00 88.50 80 LEU A N 1
ATOM 589 C CA . LEU A 1 80 ? 18.137 3.910 -17.522 1.00 88.50 80 LEU A CA 1
ATOM 590 C C . LEU A 1 80 ? 19.424 4.033 -18.347 1.00 88.50 80 LEU A C 1
ATOM 592 O O . LEU A 1 80 ? 19.754 3.116 -19.100 1.00 88.50 80 LEU A O 1
ATOM 596 N N . ASP A 1 81 ? 20.164 5.126 -18.182 1.00 91.38 81 ASP A N 1
ATOM 597 C CA . ASP A 1 81 ? 21.459 5.316 -18.836 1.00 91.38 81 ASP A CA 1
ATOM 598 C C . ASP A 1 81 ? 22.513 4.336 -18.298 1.00 91.38 81 ASP A C 1
ATOM 600 O O . ASP A 1 81 ? 23.267 3.759 -19.083 1.00 91.38 81 ASP A O 1
ATOM 604 N N . GLN A 1 82 ? 22.527 4.063 -16.987 1.00 88.62 82 GLN A N 1
ATOM 605 C CA . GLN A 1 82 ? 23.398 3.039 -16.391 1.00 88.62 82 GLN A CA 1
ATOM 606 C C . GLN A 1 82 ? 23.094 1.635 -16.929 1.00 88.62 82 GLN A C 1
ATOM 608 O O . GLN A 1 82 ? 24.018 0.903 -17.292 1.00 88.62 82 GLN A O 1
ATOM 613 N N . LEU A 1 83 ? 21.810 1.280 -17.031 1.00 83.56 83 LEU A N 1
ATOM 614 C CA . LEU A 1 83 ? 21.374 -0.012 -17.569 1.00 83.56 83 LEU A CA 1
ATOM 615 C C . LEU A 1 83 ? 21.749 -0.177 -19.049 1.00 83.56 83 LEU A C 1
ATOM 617 O O . LEU A 1 83 ? 22.167 -1.258 -19.457 1.00 83.56 83 LEU A O 1
ATOM 621 N N . LYS A 1 84 ? 21.655 0.892 -19.849 1.00 82.56 84 LYS A N 1
ATOM 622 C CA . LYS A 1 84 ? 22.094 0.892 -21.257 1.00 82.56 84 LYS A CA 1
ATOM 623 C C . LYS A 1 84 ? 23.615 0.871 -21.406 1.00 82.56 84 LYS A C 1
ATOM 625 O O . LYS A 1 84 ? 24.125 0.309 -22.369 1.00 82.56 84 LYS A O 1
ATOM 630 N N . GLY A 1 85 ? 24.331 1.499 -20.475 1.00 74.12 85 GLY A N 1
ATOM 631 C CA . GLY A 1 85 ? 25.784 1.654 -20.505 1.00 74.12 85 GLY A CA 1
ATOM 632 C C . GLY A 1 85 ? 26.584 0.452 -19.992 1.00 74.12 85 GLY A C 1
ATOM 633 O O . GLY A 1 85 ? 27.811 0.504 -20.029 1.00 74.12 85 GLY A O 1
ATOM 634 N N . GLY A 1 86 ? 25.937 -0.609 -19.494 1.00 54.66 86 GLY A N 1
ATOM 635 C CA . GLY A 1 86 ? 26.603 -1.853 -19.082 1.00 54.66 86 GLY A CA 1
ATOM 636 C C . GLY A 1 86 ? 27.567 -1.726 -17.894 1.00 54.66 86 GLY A C 1
ATOM 637 O O . GLY A 1 86 ? 28.364 -2.630 -17.662 1.00 54.66 86 GLY A O 1
ATOM 638 N N . LYS A 1 87 ? 27.523 -0.629 -17.128 1.00 52.16 87 LYS A N 1
ATOM 639 C CA . LYS A 1 87 ? 28.280 -0.504 -15.875 1.00 52.16 87 LYS A CA 1
ATOM 640 C C . LYS A 1 87 ? 27.389 -0.890 -14.701 1.00 52.16 87 LYS A C 1
ATOM 642 O O . LYS A 1 87 ? 26.782 -0.033 -14.064 1.00 52.16 87 LYS A O 1
ATOM 647 N N . ALA A 1 88 ? 27.340 -2.191 -14.421 1.00 44.84 88 ALA A N 1
ATOM 648 C CA . ALA A 1 88 ? 27.150 -2.643 -13.051 1.00 44.84 88 ALA A CA 1
ATOM 649 C C . ALA A 1 88 ? 28.393 -2.196 -12.265 1.00 44.84 88 ALA A C 1
ATOM 651 O O . ALA A 1 88 ? 29.515 -2.522 -12.659 1.00 44.84 88 ALA A O 1
ATOM 652 N N . ALA A 1 89 ? 28.188 -1.353 -11.255 1.00 43.69 89 ALA A N 1
ATOM 653 C CA . ALA A 1 89 ? 29.199 -1.097 -10.236 1.00 43.69 89 ALA A CA 1
ATOM 654 C C . ALA A 1 89 ? 29.348 -2.332 -9.342 1.00 43.69 89 ALA A C 1
ATOM 656 O O . ALA A 1 89 ? 28.316 -3.009 -9.121 1.00 43.69 89 ALA A O 1
#

Secondary structure (DSSP, 8-state):
-PPPP-PPP-------S-HHHHHHHHHHHHHTTSS-HHHHHTTSPPP--HHHHHHHHHHHT---PPPS-HHHHHHHHHHHHHHHTT---

Solvent-accessible surface area (backbone atoms only — not comparable to full-atom values): 5794 Å² total; per-residue (Å²): 134,82,81,77,82,81,71,76,85,83,85,74,88,75,74,71,84,56,67,66,63,34,45,57,51,51,53,50,36,40,75,70,66,76,43,53,70,80,62,47,65,78,74,45,82,78,79,85,40,64,66,54,48,32,55,50,16,68,77,69,74,46,92,53,75,80,57,86,49,66,68,60,43,54,53,53,52,52,52,54,49,38,69,74,64,71,59,80,128

pLDDT: mean 83.92, std 13.3, range [43.69, 96.31]

Foldseek 3Di:
DDDDDDDDDDDDDDLDDDQVVSLVVLVVCCVVVVDPPVVSVVRHPDDCDLLNVCVVCVVVVNDGDDDPPPVSVVVVVVVVVCVVVPDDD

Radius 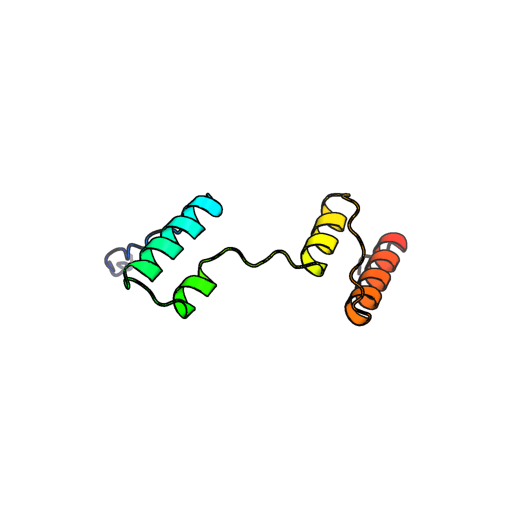of gyration: 21.73 Å; Cα contacts (8 Å, |Δi|>4): 41; chains: 1; bounding box: 47×45×51 Å